Protein AF-A0A5K1BMX3-F1 (afdb_monomer_lite)

InterPro domains:
  IPR011545 DEAD/DEAH-box helicase domain [PF00270] (1-54)
  IPR027417 P-loop containing nucleoside triphosphate hydrolase [G3DSA:3.40.50.300] (1-67)
  IPR027417 P-loop containing nucleoside triphosphate hydrolase [SSF52540] (2-62)
  IPR050699 ATP-dependent RNA helicase SUPV3-like [PTHR12131] (1-67)

Organism: NCBI:txid210225

Radius of gyration: 11.9 Å; chains: 1; bounding box: 29×24×30 Å

Secondary structure (DSSP, 8-state):
--S-TTS-HHHHHHHHHHHHHHTT--B----SSHHHHHHHHHHHHHH-SSB-EE-SS-EE-TT-SB-

Structure (mmCIF, N/CA/C/O backbone):
data_AF-A0A5K1BMX3-F1
#
_entry.id   AF-A0A5K1BMX3-F1
#
loop_
_atom_site.group_PDB
_atom_site.id
_atom_site.type_symbol
_atom_site.label_atom_id
_atom_site.label_alt_id
_atom_site.label_comp_id
_atom_site.label_asym_id
_atom_site.label_entity_id
_atom_site.label_seq_id
_atom_site.pdbx_PDB_ins_code
_atom_site.Cartn_x
_atom_site.Cartn_y
_atom_site.Cartn_z
_atom_site.occupancy
_atom_site.B_iso_or_equiv
_atom_site.auth_seq_id
_atom_site.auth_comp_id
_atom_site.auth_asym_id
_atom_site.auth_atom_id
_atom_site.pdbx_PDB_model_num
ATOM 1 N N . VAL A 1 1 ? 0.109 -10.499 -9.312 1.00 59.31 1 VAL A N 1
ATOM 2 C CA . VAL A 1 1 ? 0.168 -10.245 -10.774 1.00 59.31 1 VAL A CA 1
ATOM 3 C C . VAL A 1 1 ? 1.542 -10.645 -11.288 1.00 59.31 1 VAL A C 1
ATOM 5 O O . VAL A 1 1 ? 2.525 -10.089 -10.810 1.00 59.31 1 VAL A O 1
ATOM 8 N N . SER A 1 2 ? 1.632 -11.609 -12.209 1.00 70.19 2 SER A N 1
ATOM 9 C CA . SER A 1 2 ? 2.909 -11.978 -12.839 1.00 70.19 2 SER A CA 1
ATOM 10 C C . SER A 1 2 ? 3.090 -11.169 -14.121 1.00 70.19 2 SER A C 1
ATOM 12 O O . SER A 1 2 ? 2.262 -11.256 -15.019 1.00 70.19 2 SER A O 1
ATOM 14 N N . ALA A 1 3 ? 4.123 -10.331 -14.173 1.00 76.81 3 ALA A N 1
ATOM 15 C CA . ALA A 1 3 ? 4.514 -9.570 -15.363 1.00 76.81 3 ALA A CA 1
ATOM 16 C C . ALA A 1 3 ? 5.965 -9.076 -15.187 1.00 76.81 3 ALA A C 1
ATOM 18 O O . ALA A 1 3 ? 6.514 -9.182 -14.087 1.00 76.81 3 ALA A O 1
ATOM 19 N N . HIS A 1 4 ? 6.568 -8.438 -16.188 1.00 75.50 4 HIS A N 1
ATOM 20 C CA . HIS A 1 4 ? 7.861 -7.753 -16.024 1.00 75.50 4 HIS A CA 1
ATOM 21 C C . HIS A 1 4 ? 7.709 -6.423 -15.265 1.00 75.50 4 HIS A C 1
ATOM 23 O O . HIS A 1 4 ? 6.618 -5.857 -15.217 1.00 75.50 4 HIS A O 1
ATOM 29 N N . THR A 1 5 ? 8.749 -5.943 -14.580 1.00 70.69 5 THR A N 1
ATOM 30 C CA . THR A 1 5 ? 8.686 -4.751 -13.702 1.00 70.69 5 THR A CA 1
ATOM 31 C C . THR A 1 5 ? 8.230 -3.490 -14.448 1.00 70.69 5 THR A C 1
ATOM 33 O O . THR A 1 5 ? 7.498 -2.683 -13.886 1.00 70.69 5 THR A O 1
ATOM 36 N N . SER A 1 6 ? 8.552 -3.381 -15.739 1.00 73.25 6 SER A N 1
ATOM 37 C CA . SER A 1 6 ? 8.116 -2.303 -16.638 1.00 73.25 6 SER A CA 1
ATOM 38 C C . SER A 1 6 ? 6.659 -2.406 -17.115 1.00 73.25 6 SER A C 1
ATOM 40 O O . SER A 1 6 ? 6.163 -1.485 -17.749 1.00 73.25 6 SER A O 1
ATOM 42 N N . ALA A 1 7 ? 5.945 -3.492 -16.806 1.00 72.50 7 ALA A N 1
ATOM 43 C CA . ALA A 1 7 ? 4.600 -3.757 -17.327 1.00 72.50 7 ALA A CA 1
ATOM 44 C C . ALA A 1 7 ? 3.464 -3.054 -16.553 1.00 72.50 7 ALA A C 1
ATOM 46 O O . ALA A 1 7 ? 2.322 -3.495 -16.610 1.00 72.50 7 ALA A O 1
ATOM 47 N N . GLY A 1 8 ? 3.759 -2.014 -15.766 1.00 71.56 8 GLY A N 1
ATOM 48 C CA . GLY A 1 8 ? 2.719 -1.251 -15.062 1.00 71.56 8 GLY A CA 1
ATOM 49 C C . GLY A 1 8 ? 2.130 -1.932 -13.819 1.00 71.56 8 GLY A C 1
ATOM 50 O O . GLY A 1 8 ? 1.014 -1.615 -13.423 1.00 71.56 8 GLY A O 1
ATOM 51 N N . LYS A 1 9 ? 2.902 -2.817 -13.160 1.00 81.50 9 LYS A N 1
ATOM 52 C CA . LYS A 1 9 ? 2.634 -3.407 -11.819 1.00 81.50 9 LYS A CA 1
ATOM 53 C C . LYS A 1 9 ? 1.943 -2.438 -10.854 1.00 81.50 9 LYS A C 1
ATOM 55 O O . LYS A 1 9 ? 0.934 -2.734 -10.219 1.00 81.50 9 LYS A O 1
ATOM 60 N N . THR A 1 10 ? 2.548 -1.260 -10.777 1.00 82.25 10 THR A N 1
ATOM 61 C CA . THR A 1 10 ? 2.188 -0.180 -9.865 1.00 82.25 10 THR A CA 1
ATOM 62 C C . THR A 1 10 ? 0.778 0.347 -10.105 1.00 82.25 10 THR A C 1
ATOM 64 O O . THR A 1 10 ? 0.089 0.637 -9.141 1.00 82.25 10 THR A O 1
ATOM 67 N N . VAL A 1 11 ? 0.308 0.387 -11.356 1.00 86.06 11 VAL A N 1
ATOM 68 C CA . VAL A 1 11 ? -1.028 0.910 -11.692 1.00 86.06 11 VAL A CA 1
ATOM 69 C C . VAL A 1 11 ? -2.123 0.057 -11.058 1.00 86.06 11 VAL A C 1
ATOM 71 O O . VAL A 1 11 ? -3.110 0.584 -10.556 1.00 86.06 11 VAL A O 1
ATOM 74 N N . VAL A 1 12 ? -1.930 -1.265 -11.016 1.00 89.00 12 VAL A N 1
ATOM 75 C CA . VAL A 1 12 ? -2.876 -2.175 -10.354 1.00 89.00 12 VAL A CA 1
ATOM 76 C C . VAL A 1 12 ? -2.939 -1.896 -8.851 1.00 89.00 12 VAL A C 1
ATOM 78 O O . VAL A 1 12 ? -4.021 -1.919 -8.272 1.00 89.00 12 VAL A O 1
ATOM 81 N N . ALA A 1 13 ? -1.7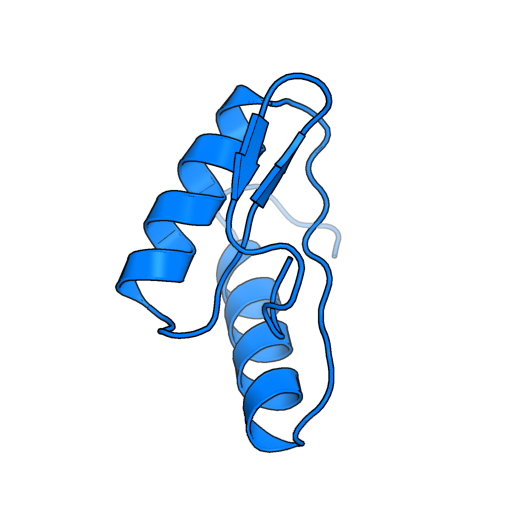94 -1.606 -8.227 1.00 88.38 13 ALA A N 1
ATOM 82 C CA . ALA A 1 13 ? -1.736 -1.265 -6.810 1.00 88.38 13 ALA A CA 1
ATOM 83 C C . ALA A 1 13 ? -2.411 0.087 -6.524 1.00 88.38 13 ALA A C 1
ATOM 85 O O . ALA A 1 13 ? -3.283 0.136 -5.661 1.00 88.38 13 ALA A O 1
ATOM 86 N N . SER A 1 14 ? -2.092 1.143 -7.284 1.00 89.81 14 SER A N 1
ATOM 87 C CA . SER A 1 14 ? -2.730 2.461 -7.127 1.00 89.81 14 SER A CA 1
ATOM 88 C C . SER A 1 14 ? -4.245 2.382 -7.334 1.00 89.81 14 SER A C 1
ATOM 90 O O . SER A 1 14 ? -5.005 2.950 -6.556 1.00 89.81 14 SER A O 1
ATOM 92 N N . TYR A 1 15 ? -4.713 1.605 -8.318 1.00 91.62 15 TYR A N 1
ATOM 93 C CA . TYR A 1 15 ? -6.147 1.409 -8.538 1.00 91.62 15 TYR A CA 1
ATOM 94 C C . TYR A 1 15 ? -6.829 0.676 -7.375 1.00 91.62 15 TYR A C 1
ATOM 96 O O . TYR A 1 15 ? -7.909 1.075 -6.943 1.00 91.62 15 TYR A O 1
ATOM 104 N N . ALA A 1 16 ? -6.200 -0.372 -6.835 1.00 92.69 16 ALA A N 1
ATOM 105 C CA . ALA A 1 16 ? -6.731 -1.091 -5.679 1.00 92.69 16 ALA A CA 1
ATOM 106 C C . ALA A 1 16 ? -6.820 -0.190 -4.435 1.00 92.69 16 ALA A C 1
ATOM 108 O O . ALA A 1 16 ? -7.817 -0.241 -3.713 1.00 92.69 16 ALA A O 1
ATOM 109 N N . ILE 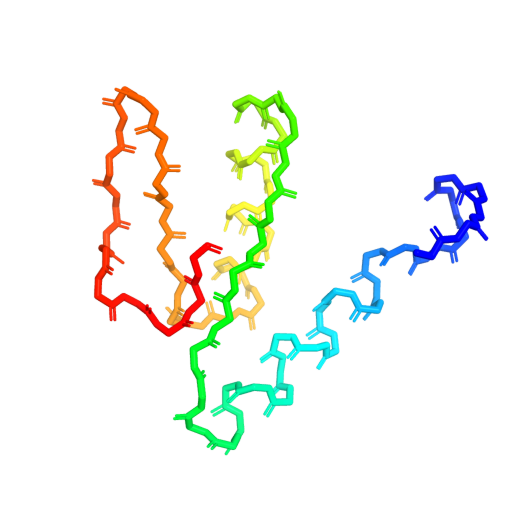A 1 17 ? -5.816 0.665 -4.217 1.00 92.81 17 ILE A N 1
ATOM 110 C CA . ILE A 1 17 ? -5.813 1.653 -3.133 1.00 92.81 17 ILE A CA 1
ATOM 111 C C . ILE A 1 17 ? -6.944 2.663 -3.343 1.00 92.81 17 ILE A C 1
ATOM 113 O O . ILE A 1 17 ? -7.780 2.825 -2.459 1.00 92.81 17 ILE A O 1
ATOM 117 N N . ALA A 1 18 ? -7.044 3.267 -4.530 1.00 92.44 18 ALA A N 1
ATOM 118 C CA . ALA A 1 18 ? -8.085 4.242 -4.849 1.00 92.44 18 ALA A CA 1
ATOM 119 C C . ALA A 1 18 ? -9.505 3.675 -4.681 1.00 92.44 18 ALA A C 1
ATOM 121 O O . ALA A 1 18 ? -10.374 4.343 -4.122 1.00 92.44 18 ALA A O 1
ATOM 122 N N . MET A 1 19 ? -9.745 2.435 -5.127 1.00 94.69 19 MET A N 1
ATOM 123 C CA . MET A 1 19 ? -11.033 1.768 -4.918 1.00 94.69 19 MET A CA 1
ATOM 124 C C . MET A 1 19 ? -11.325 1.539 -3.436 1.00 94.69 19 MET A C 1
ATOM 126 O O . MET A 1 19 ? -12.427 1.836 -2.990 1.00 94.69 19 MET A O 1
ATOM 130 N N . SER A 1 20 ? -10.338 1.061 -2.674 1.00 93.94 20 SER A N 1
ATOM 131 C CA . SER A 1 20 ? -10.509 0.804 -1.240 1.00 93.94 20 SER A CA 1
ATOM 132 C C . SER A 1 20 ? -10.827 2.095 -0.488 1.00 93.94 20 SER A C 1
ATOM 134 O O . SER A 1 20 ? -11.779 2.136 0.284 1.00 93.94 20 SER A O 1
ATOM 136 N N . LEU A 1 21 ? -10.096 3.176 -0.780 1.00 91.19 21 LEU A N 1
ATOM 137 C CA . LEU A 1 21 ? -10.333 4.492 -0.185 1.00 91.19 21 LEU A CA 1
ATOM 138 C C . LEU A 1 21 ? -11.718 5.046 -0.546 1.00 91.19 21 LEU A C 1
ATOM 140 O O . LEU A 1 21 ? -12.417 5.550 0.330 1.00 91.19 21 LEU A O 1
ATOM 144 N N . ARG A 1 22 ? -12.153 4.915 -1.808 1.00 92.69 22 ARG A N 1
ATOM 145 C CA . ARG A 1 22 ? -13.507 5.312 -2.238 1.00 92.69 22 ARG A CA 1
ATOM 146 C C . ARG A 1 22 ? -14.591 4.554 -1.471 1.00 92.69 22 ARG A C 1
ATOM 148 O O . ARG A 1 22 ? -15.606 5.142 -1.101 1.00 92.69 22 ARG A O 1
ATOM 155 N N . ASP A 1 23 ? -14.368 3.269 -1.226 1.00 95.00 23 ASP A N 1
ATOM 156 C CA . ASP A 1 23 ? -15.335 2.387 -0.577 1.00 95.00 23 ASP A CA 1
ATOM 157 C C . ASP A 1 23 ? -15.204 2.422 0.970 1.00 95.00 23 ASP A 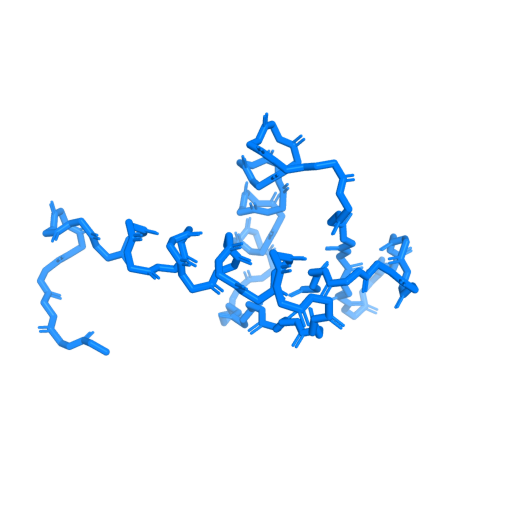C 1
ATOM 159 O O . ASP A 1 23 ? -15.824 1.617 1.665 1.00 95.00 23 ASP A O 1
ATOM 163 N N . ASN A 1 24 ? -14.434 3.377 1.523 1.00 92.25 24 ASN A N 1
ATOM 164 C CA . ASN A 1 24 ? -14.115 3.536 2.954 1.00 92.25 24 ASN A CA 1
ATOM 165 C C . ASN A 1 24 ? -13.536 2.264 3.604 1.00 92.25 24 ASN A C 1
ATOM 167 O O . ASN A 1 24 ? -13.799 1.952 4.767 1.00 92.25 24 ASN A O 1
ATOM 171 N N . GLN A 1 25 ? -12.753 1.510 2.839 1.00 94.62 25 GLN A N 1
ATOM 172 C CA . GLN A 1 25 ? -12.054 0.313 3.283 1.00 94.62 25 GLN A CA 1
ATOM 173 C C . GLN A 1 25 ? -10.576 0.601 3.533 1.00 94.62 25 GLN A C 1
ATOM 175 O O . GLN A 1 25 ? -9.975 1.495 2.936 1.00 94.62 25 GLN A O 1
ATOM 180 N N . ARG A 1 26 ? -9.971 -0.211 4.403 1.00 93.56 26 ARG A N 1
ATOM 181 C CA . ARG A 1 26 ? -8.528 -0.170 4.647 1.00 93.56 26 ARG A CA 1
ATOM 182 C C . ARG A 1 26 ? -7.796 -1.088 3.674 1.00 93.56 26 ARG A C 1
ATOM 184 O O . ARG A 1 26 ? -8.264 -2.188 3.387 1.00 93.56 26 ARG A O 1
ATOM 191 N N . VAL A 1 27 ? -6.627 -0.656 3.218 1.00 94.88 27 VAL A N 1
ATOM 192 C CA . VAL A 1 27 ? -5.766 -1.377 2.277 1.00 94.88 27 VAL A CA 1
ATOM 193 C C . VAL A 1 27 ? -4.345 -1.457 2.823 1.00 94.88 27 VAL A C 1
ATOM 195 O O . VAL A 1 27 ? -3.879 -0.537 3.489 1.00 94.88 27 VAL A O 1
ATOM 198 N N . ILE A 1 28 ? -3.664 -2.574 2.555 1.00 94.56 28 ILE A N 1
ATOM 199 C CA . ILE A 1 28 ? -2.281 -2.800 2.984 1.00 94.56 28 ILE A CA 1
ATOM 200 C C . ILE A 1 28 ? -1.424 -3.118 1.759 1.00 94.56 28 ILE A C 1
ATOM 202 O O . ILE A 1 28 ? -1.663 -4.105 1.057 1.00 94.56 28 ILE A O 1
ATOM 206 N N . TYR A 1 29 ? -0.402 -2.302 1.525 1.00 94.19 29 TYR A N 1
ATOM 207 C CA . TYR A 1 29 ? 0.634 -2.507 0.530 1.00 94.19 29 TYR A CA 1
ATOM 208 C C . TYR A 1 29 ? 1.886 -3.086 1.196 1.00 94.19 29 TYR A C 1
ATOM 210 O O . TYR A 1 29 ? 2.605 -2.425 1.940 1.00 94.19 29 TYR A O 1
ATOM 218 N N . THR A 1 30 ? 2.193 -4.347 0.896 1.00 93.44 30 THR A N 1
ATOM 219 C CA . THR A 1 30 ? 3.372 -5.018 1.458 1.00 93.44 30 THR A CA 1
ATOM 220 C C . THR A 1 30 ? 4.535 -5.008 0.474 1.00 93.44 30 THR A C 1
ATOM 222 O O . THR A 1 30 ? 4.373 -5.214 -0.730 1.00 93.44 30 THR A O 1
ATOM 225 N N . SER A 1 31 ? 5.742 -4.781 0.992 1.00 91.19 31 SER A N 1
ATOM 226 C CA . SER A 1 31 ? 6.975 -4.850 0.212 1.00 91.19 31 SER A CA 1
ATOM 227 C C . SER A 1 31 ? 8.056 -5.614 0.992 1.00 91.19 31 SER A C 1
ATOM 229 O O . SER A 1 31 ? 8.102 -5.516 2.219 1.00 91.19 31 SER A O 1
ATOM 231 N N . PRO A 1 32 ? 8.924 -6.390 0.314 1.00 90.31 32 PRO A N 1
ATOM 232 C CA . PRO A 1 32 ? 9.907 -7.246 0.982 1.00 90.31 32 PRO A CA 1
ATOM 233 C C . PRO A 1 32 ? 11.127 -6.487 1.525 1.00 90.31 32 PRO A C 1
ATOM 235 O O . PRO A 1 32 ? 11.914 -7.058 2.273 1.00 90.31 32 PRO A O 1
ATOM 238 N N . ILE A 1 33 ? 11.330 -5.223 1.133 1.00 92.69 33 ILE A N 1
ATOM 239 C CA . ILE A 1 33 ? 12.526 -4.444 1.480 1.00 92.69 33 ILE A CA 1
ATOM 240 C C . ILE A 1 33 ? 12.100 -3.082 2.020 1.00 92.69 33 ILE A C 1
ATOM 242 O O . ILE A 1 33 ? 11.388 -2.341 1.348 1.00 92.69 33 ILE A O 1
ATOM 246 N N . LYS A 1 34 ? 12.626 -2.696 3.190 1.00 90.75 34 LYS A N 1
ATOM 247 C CA . LYS A 1 34 ? 12.326 -1.407 3.842 1.00 90.75 34 LYS A CA 1
ATOM 248 C C . LYS A 1 34 ? 12.501 -0.206 2.908 1.00 90.75 34 LYS A C 1
ATOM 250 O O . LYS A 1 34 ? 11.650 0.675 2.869 1.00 90.75 34 LYS A O 1
ATOM 255 N N . ALA A 1 35 ? 13.595 -0.171 2.147 1.00 91.06 35 ALA A N 1
ATOM 256 C CA . ALA A 1 35 ? 13.867 0.910 1.200 1.00 91.06 35 ALA A CA 1
ATOM 257 C C . ALA A 1 35 ? 12.752 1.059 0.151 1.00 91.06 35 ALA A C 1
ATOM 259 O O . ALA A 1 35 ? 12.376 2.180 -0.183 1.00 91.06 35 ALA A O 1
ATOM 260 N N . LEU A 1 36 ? 12.182 -0.061 -0.308 1.00 91.38 36 LEU A N 1
ATOM 261 C CA . LEU A 1 36 ? 11.085 -0.056 -1.268 1.00 91.38 36 LEU A CA 1
ATOM 262 C C . LEU A 1 36 ? 9.771 0.388 -0.618 1.00 91.38 36 LEU A C 1
ATOM 264 O O . LEU A 1 36 ? 9.043 1.163 -1.231 1.00 91.38 36 LEU A O 1
ATOM 268 N N . SER A 1 37 ? 9.498 -0.021 0.627 1.00 93.19 37 SER A N 1
ATOM 269 C CA . SER A 1 37 ? 8.353 0.497 1.392 1.00 93.19 37 SER A CA 1
ATOM 270 C C . SER A 1 37 ? 8.448 2.013 1.571 1.00 93.19 37 SER A C 1
ATOM 272 O O . SER A 1 37 ? 7.479 2.716 1.325 1.00 93.19 37 SER A O 1
ATOM 274 N N . ASN A 1 38 ? 9.630 2.536 1.913 1.00 92.56 38 ASN A N 1
ATOM 275 C CA . ASN A 1 38 ? 9.851 3.975 2.071 1.00 92.56 38 ASN A CA 1
ATOM 276 C C . ASN A 1 38 ? 9.682 4.746 0.757 1.00 92.56 38 ASN A C 1
ATOM 278 O O . ASN A 1 38 ? 9.129 5.843 0.758 1.00 92.56 38 ASN A O 1
ATOM 282 N N . GLN A 1 39 ? 10.175 4.193 -0.355 1.00 92.94 39 GLN A N 1
ATOM 283 C CA . GLN A 1 39 ? 9.986 4.788 -1.676 1.00 92.94 39 GLN A CA 1
ATOM 284 C C . GLN A 1 39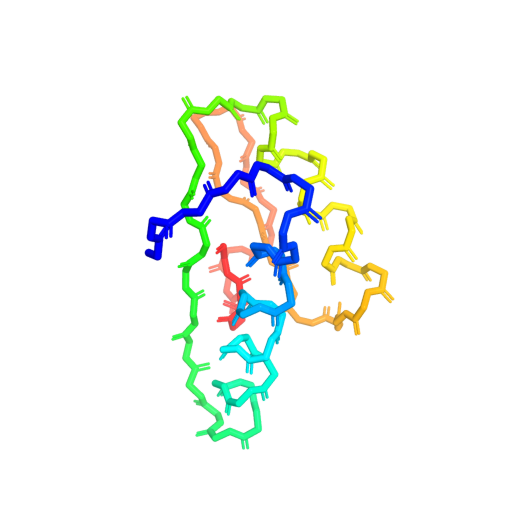 ? 8.498 4.821 -2.038 1.00 92.94 39 GLN A C 1
ATOM 286 O O . GLN A 1 39 ? 7.978 5.874 -2.384 1.00 92.94 39 GLN A O 1
ATOM 291 N 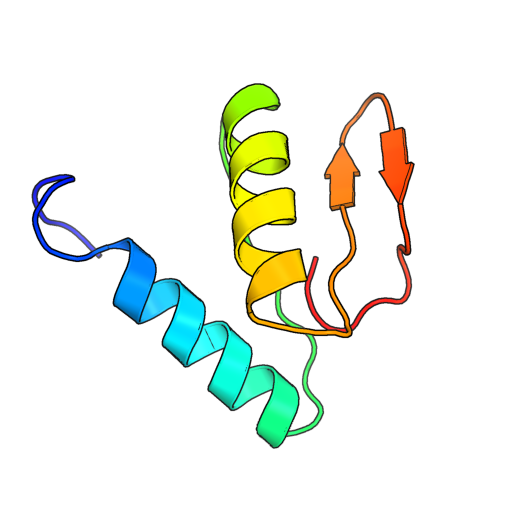N . LYS A 1 40 ? 7.798 3.692 -1.880 1.00 92.12 40 LYS A N 1
ATOM 292 C CA . LYS A 1 40 ? 6.372 3.576 -2.202 1.00 92.12 40 LYS A CA 1
ATOM 293 C C . LYS A 1 40 ? 5.490 4.432 -1.306 1.00 92.12 40 LYS A C 1
ATOM 295 O O . LYS A 1 40 ? 4.549 5.024 -1.806 1.00 92.12 40 LYS A O 1
ATOM 300 N N . TYR A 1 41 ? 5.825 4.559 -0.025 1.00 93.19 41 TYR A N 1
ATOM 301 C CA . TYR A 1 41 ? 5.151 5.483 0.880 1.00 93.19 41 TYR A CA 1
ATOM 302 C C . TYR A 1 41 ? 5.196 6.921 0.353 1.00 93.19 41 TYR A C 1
ATOM 304 O O . TYR A 1 41 ? 4.171 7.588 0.354 1.00 93.19 41 TYR A O 1
ATOM 312 N N . ARG A 1 42 ? 6.350 7.391 -0.143 1.00 92.94 42 ARG A N 1
ATOM 313 C CA . ARG A 1 42 ? 6.462 8.739 -0.727 1.00 92.94 42 ARG A CA 1
ATOM 314 C C . ARG A 1 42 ? 5.617 8.874 -1.990 1.00 92.94 42 ARG A C 1
ATOM 316 O O . ARG A 1 42 ? 4.830 9.808 -2.061 1.00 92.94 42 ARG A O 1
ATOM 323 N N . ASP A 1 43 ? 5.720 7.912 -2.910 1.00 92.75 43 ASP A N 1
ATOM 324 C CA . ASP A 1 43 ? 4.910 7.891 -4.135 1.00 92.75 43 ASP A CA 1
ATOM 325 C C . ASP A 1 43 ? 3.403 7.948 -3.800 1.00 92.75 43 ASP A C 1
ATOM 327 O O . ASP A 1 43 ? 2.653 8.740 -4.362 1.00 92.75 43 ASP A O 1
ATOM 331 N N . PHE A 1 44 ? 2.952 7.137 -2.837 1.00 93.38 44 PHE A N 1
ATOM 332 C CA . PHE A 1 44 ? 1.549 7.093 -2.431 1.00 93.38 44 PHE A CA 1
ATOM 333 C C . PHE A 1 44 ? 1.118 8.320 -1.636 1.00 93.38 44 PHE A C 1
ATOM 335 O O . PHE A 1 44 ? -0.035 8.703 -1.748 1.00 93.38 44 PHE A O 1
ATOM 342 N N . LYS A 1 45 ? 2.002 8.957 -0.862 1.00 92.69 45 LYS A N 1
ATOM 343 C CA . LYS A 1 45 ? 1.685 10.200 -0.143 1.00 92.69 45 LYS A CA 1
ATOM 344 C C . LYS A 1 45 ? 1.542 11.396 -1.091 1.00 92.69 45 LYS A C 1
ATOM 346 O O . LYS A 1 45 ? 0.847 12.351 -0.759 1.00 92.69 45 LYS A O 1
ATOM 351 N N . GLU A 1 46 ? 2.193 11.350 -2.255 1.00 92.50 46 GLU A N 1
ATOM 352 C CA . GLU A 1 46 ? 1.982 12.321 -3.337 1.00 92.50 46 GLU A CA 1
ATOM 353 C C . GLU A 1 46 ? 0.638 12.097 -4.055 1.00 92.50 46 GLU A C 1
ATOM 355 O O . GLU A 1 46 ? -0.000 13.063 -4.468 1.00 92.50 46 GLU A O 1
ATOM 360 N N . GLU A 1 47 ? 0.191 10.842 -4.180 1.00 90.56 47 GLU A N 1
ATOM 361 C CA . GLU A 1 47 ? -1.041 10.471 -4.897 1.00 90.56 47 GLU A CA 1
ATOM 362 C C . GLU A 1 47 ? -2.301 10.473 -4.000 1.00 90.56 47 GLU A C 1
ATOM 364 O O . GLU A 1 47 ? -3.394 10.813 -4.455 1.00 90.56 47 GLU A O 1
ATOM 369 N N . PHE A 1 48 ? -2.162 10.134 -2.715 1.00 91.56 48 PHE A N 1
ATOM 370 C CA . PHE A 1 48 ? -3.245 9.951 -1.747 1.00 91.56 48 PHE A CA 1
ATOM 371 C C . PHE A 1 48 ? -2.934 10.658 -0.417 1.00 91.56 48 PHE A C 1
ATOM 373 O O . PHE A 1 48 ? -1.800 10.682 0.057 1.00 91.56 48 PHE A O 1
ATOM 380 N N . SER A 1 49 ? -3.960 11.203 0.240 1.00 87.12 49 SER A N 1
ATOM 381 C CA . SER A 1 49 ? -3.803 11.932 1.509 1.00 87.12 49 SER A CA 1
ATOM 382 C C . SER A 1 49 ? -3.667 11.016 2.735 1.00 87.12 49 SER A C 1
ATOM 384 O O . SER A 1 49 ? -2.873 11.300 3.637 1.00 87.12 49 SER A O 1
ATOM 386 N N . ASP A 1 50 ? -4.409 9.905 2.761 1.00 92.50 50 ASP A N 1
ATOM 387 C CA . ASP A 1 50 ? -4.547 9.016 3.923 1.00 92.50 50 ASP A CA 1
ATOM 388 C C . ASP A 1 50 ? -3.669 7.755 3.819 1.00 92.50 50 ASP A C 1
ATOM 390 O O . ASP A 1 50 ? -4.146 6.629 3.644 1.00 92.50 50 ASP A O 1
ATOM 394 N N . VAL A 1 51 ? -2.354 7.977 3.883 1.00 95.44 51 VAL A N 1
ATOM 395 C CA . VAL A 1 51 ? -1.317 6.942 3.771 1.00 95.44 51 VAL A CA 1
ATOM 396 C C . VAL A 1 51 ? -0.410 6.975 4.994 1.00 95.44 51 VAL A C 1
ATOM 398 O O . VAL A 1 51 ? 0.130 8.033 5.328 1.00 95.44 51 VAL A O 1
ATOM 401 N N . GLY A 1 52 ? -0.220 5.812 5.612 1.00 95.69 52 GLY A N 1
ATOM 402 C CA . GLY A 1 52 ? 0.722 5.552 6.692 1.00 95.69 52 GLY A CA 1
ATOM 403 C C . GLY A 1 52 ? 1.859 4.628 6.257 1.00 95.69 52 GLY A C 1
ATOM 404 O O . GLY A 1 52 ? 1.913 4.151 5.126 1.00 95.69 52 GLY A O 1
ATOM 405 N N . LEU A 1 53 ? 2.801 4.397 7.166 1.00 95.62 53 LEU A N 1
ATOM 406 C CA . LEU A 1 53 ? 3.933 3.499 6.958 1.00 95.62 53 LEU A CA 1
ATOM 407 C C . LEU A 1 53 ? 4.214 2.734 8.244 1.00 95.62 53 LEU A C 1
ATOM 409 O O . LEU A 1 53 ? 4.490 3.335 9.282 1.00 95.62 53 LEU A O 1
ATOM 413 N N . MET A 1 54 ? 4.231 1.407 8.157 1.00 94.94 54 MET A N 1
ATOM 414 C CA . MET A 1 54 ? 4.644 0.542 9.260 1.00 94.94 54 MET A CA 1
ATOM 415 C C . MET A 1 54 ? 5.870 -0.275 8.863 1.00 94.94 54 MET A C 1
ATOM 417 O O . MET A 1 54 ? 5.827 -1.124 7.976 1.00 94.94 54 MET A O 1
ATOM 421 N N . THR A 1 55 ? 6.988 -0.017 9.537 1.00 91.25 55 THR A N 1
ATOM 422 C CA . THR A 1 55 ? 8.228 -0.792 9.414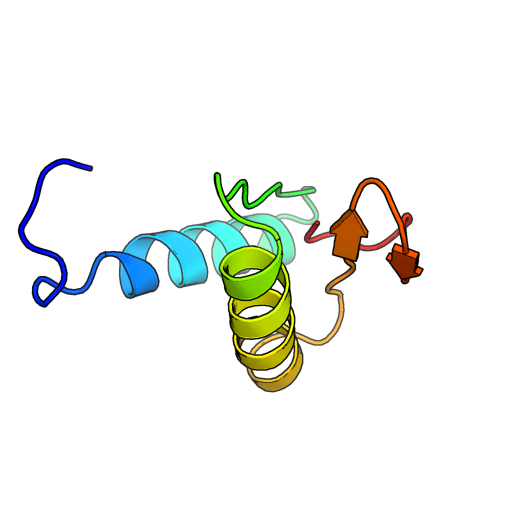 1.00 91.25 55 THR A CA 1
ATOM 423 C C . THR A 1 55 ? 8.725 -1.187 10.800 1.00 91.25 55 THR A C 1
ATOM 425 O O . THR A 1 55 ? 8.273 -0.633 11.799 1.00 91.25 55 THR A O 1
ATOM 428 N N . GLY A 1 56 ? 9.683 -2.116 10.872 1.00 88.62 56 GLY A N 1
ATOM 429 C CA . GLY A 1 56 ? 10.274 -2.529 12.152 1.00 88.62 56 GLY A CA 1
ATOM 430 C C . GLY A 1 56 ? 10.956 -1.394 12.927 1.00 88.62 56 GLY A C 1
ATOM 431 O O . GLY A 1 56 ? 11.068 -1.483 14.143 1.00 88.62 56 GLY A O 1
ATOM 432 N N . ASP A 1 57 ? 11.355 -0.317 12.240 1.00 89.00 57 ASP A N 1
ATOM 433 C CA . ASP A 1 57 ? 12.104 0.789 12.847 1.00 89.00 57 ASP A CA 1
ATOM 434 C C . ASP A 1 57 ? 11.248 2.044 13.072 1.00 89.00 57 ASP A C 1
ATOM 436 O O . ASP A 1 57 ? 11.494 2.810 13.999 1.00 89.00 57 ASP A O 1
ATOM 440 N N . ILE A 1 58 ? 10.282 2.307 12.184 1.00 89.94 58 ILE A N 1
ATOM 441 C CA . ILE A 1 58 ? 9.496 3.548 12.164 1.00 89.94 58 ILE A CA 1
ATOM 442 C C . ILE A 1 58 ? 8.040 3.207 11.861 1.00 89.94 58 ILE A C 1
ATOM 444 O O . ILE A 1 58 ? 7.751 2.448 10.932 1.00 89.94 58 ILE A O 1
ATOM 448 N N . THR A 1 59 ? 7.137 3.817 12.625 1.00 93.44 59 THR A N 1
ATOM 449 C CA . THR A 1 59 ? 5.693 3.805 12.384 1.00 93.44 59 THR A CA 1
ATOM 450 C C . THR A 1 59 ? 5.206 5.239 12.200 1.00 93.44 59 THR A C 1
ATOM 452 O O . THR A 1 59 ? 5.447 6.087 13.056 1.00 93.44 59 THR A O 1
ATOM 455 N N . ILE A 1 60 ? 4.540 5.508 11.080 1.00 93.88 60 ILE A N 1
ATOM 456 C CA . ILE A 1 60 ? 3.978 6.811 10.712 1.00 93.88 60 ILE A CA 1
ATOM 457 C C . ILE A 1 60 ? 2.495 6.602 10.421 1.00 93.88 60 ILE A C 1
ATOM 459 O O . ILE A 1 60 ? 2.154 5.711 9.650 1.00 93.88 60 ILE A O 1
ATOM 463 N N . GLU A 1 61 ? 1.632 7.405 11.047 1.00 92.94 61 GLU A N 1
ATOM 464 C CA . GLU A 1 61 ? 0.177 7.409 10.815 1.00 92.94 61 GLU A CA 1
ATOM 465 C C . GLU A 1 61 ? -0.453 5.991 10.767 1.00 92.94 61 GLU A C 1
ATOM 467 O O . GLU A 1 61 ? -1.086 5.621 9.783 1.00 92.94 61 GLU A O 1
ATOM 472 N N . PRO A 1 62 ? -0.328 5.167 11.832 1.00 93.00 62 PRO A N 1
ATOM 473 C CA . PRO A 1 62 ? -0.794 3.766 11.831 1.00 93.00 62 PRO A CA 1
ATOM 474 C C . PRO A 1 62 ? -2.321 3.609 11.700 1.00 93.00 62 PRO A C 1
ATOM 476 O O . PRO A 1 62 ? -2.836 2.517 11.442 1.00 93.00 62 PRO A O 1
ATOM 479 N N . ASN A 1 63 ? -3.057 4.704 11.897 1.00 93.31 63 ASN A N 1
ATOM 480 C CA . ASN A 1 63 ? -4.507 4.759 11.749 1.00 93.31 63 ASN A CA 1
ATOM 481 C C . ASN A 1 63 ? -4.949 5.119 10.327 1.00 93.31 63 ASN A C 1
ATOM 483 O O . ASN A 1 63 ? -6.151 5.171 10.090 1.00 93.31 63 ASN A O 1
ATOM 487 N N . ALA A 1 64 ? -4.011 5.337 9.401 1.00 94.19 64 ALA A N 1
ATOM 488 C CA . ALA A 1 64 ? -4.336 5.616 8.014 1.00 94.19 64 ALA A CA 1
ATOM 489 C C . ALA A 1 64 ? -5.120 4.464 7.367 1.00 94.19 64 ALA A C 1
ATOM 491 O O . ALA A 1 64 ? -4.990 3.284 7.746 1.00 94.19 64 ALA A O 1
ATOM 492 N N . SER A 1 65 ? -5.941 4.811 6.378 1.00 93.75 65 SER A N 1
ATOM 493 C CA . SER A 1 65 ? -6.699 3.834 5.596 1.00 93.75 65 SER A CA 1
ATOM 494 C C . SER A 1 65 ? -5.799 3.033 4.655 1.00 93.75 65 SER A C 1
ATOM 496 O O . SER A 1 65 ? -6.068 1.853 4.444 1.00 93.75 65 SER A O 1
ATOM 498 N N . CYS A 1 66 ? -4.712 3.618 4.142 1.00 94.44 66 CYS A N 1
ATOM 499 C CA . CYS A 1 66 ? -3.675 2.905 3.392 1.00 94.44 66 CYS A CA 1
ATOM 500 C C . CYS A 1 66 ? -2.412 2.721 4.246 1.00 94.44 66 CYS A C 1
ATOM 502 O O . CYS A 1 66 ? -1.875 3.706 4.752 1.00 94.44 66 CYS A O 1
ATOM 504 N N . LEU A 1 67 ? -1.924 1.483 4.380 1.00 93.62 67 LEU A N 1
ATOM 505 C CA . LEU A 1 67 ? -0.710 1.122 5.134 1.00 93.62 67 LEU A CA 1
ATOM 506 C C . LEU A 1 67 ? 0.343 0.426 4.274 1.00 93.62 67 LEU A C 1
ATOM 508 O O . LEU A 1 67 ? -0.060 -0.350 3.381 1.00 93.62 67 LEU A O 1
#

Foldseek 3Di:
DDDDPPPPPVVVVLVVLVVCVVVVAAEEDDDPDPVVQVVVQVVVVVVDVQAWGDDPVDTGNPVGSYD

pLDDT: mean 89.58, std 7.45, range [59.31, 95.69]

Sequence (67 aa):
VSAHTSAGKTVVASYAIAMSLRDNQRVIYTSPIKALSNQKYRDFKEEFSDVGLMTGDITIEPNASCL